Protein AF-A0A9W6JTB0-F1 (afdb_monomer_lite)

Organism: NCBI:txid1437816

Sequence (154 aa):
MRSRLTRASIPPITAQDKTAMTESRPLLPLVSDAEADPRAQAVFDDIRAVRKTDRVNNFWRALANDPDGLERTWAEVKAVMGEGALDPLVKELVYIAVSVTNGCEYCIRSHSAAARAKGLDDAGLAELFAVIALANKTNALVTGLRPPVDEAFR

Foldseek 3Di:
DDDDDDPDDDDDQDPVNVVVVPDDDDPADQADCVRQDPLLVVLLVVCCVVVVHNDDDSVSSRCSVPSVSSVVVSVVCCVQLPDDPDDNLVVLLVQLLVCVVVVPPVSNVVSVVVNVVVPDDPVNVVVSVVVSVVVVVVVVVCVVVVDDDDPVVD

Structure (mmCIF, N/CA/C/O backbone):
data_AF-A0A9W6JTB0-F1
#
_entry.id   AF-A0A9W6JTB0-F1
#
loop_
_atom_site.group_PDB
_atom_site.id
_atom_site.type_symbol
_atom_site.label_atom_id
_atom_site.label_alt_id
_atom_site.label_comp_id
_atom_site.label_asym_id
_atom_site.label_entity_id
_atom_site.label_seq_id
_atom_site.pdbx_PDB_ins_code
_atom_site.Cartn_x
_atom_site.Cartn_y
_atom_site.Cartn_z
_atom_site.occupancy
_atom_site.B_iso_or_equiv
_atom_site.auth_seq_id
_atom_site.auth_comp_id
_atom_site.auth_asym_id
_atom_site.auth_atom_id
_atom_site.pdbx_PDB_model_num
ATOM 1 N N . MET A 1 1 ? 42.013 47.585 14.151 1.00 47.03 1 MET A N 1
ATOM 2 C CA . MET A 1 1 ? 40.990 47.049 15.077 1.00 47.03 1 MET A CA 1
ATOM 3 C C . MET A 1 1 ? 40.087 46.080 14.322 1.00 47.03 1 MET A C 1
ATOM 5 O O . MET A 1 1 ? 39.259 46.526 13.545 1.00 47.03 1 MET A O 1
ATOM 9 N N . ARG A 1 2 ? 40.275 44.762 14.469 1.00 45.34 2 ARG A N 1
ATOM 10 C CA . ARG A 1 2 ? 39.321 43.754 13.972 1.00 45.34 2 ARG A CA 1
ATOM 11 C C . ARG A 1 2 ? 38.687 43.093 15.192 1.00 45.34 2 ARG A C 1
ATOM 13 O O . ARG A 1 2 ? 39.369 42.375 15.918 1.00 45.34 2 ARG A O 1
ATOM 20 N N . SER A 1 3 ? 37.424 43.425 15.445 1.00 54.38 3 SER A N 1
ATOM 21 C CA . SER A 1 3 ? 36.616 42.862 16.527 1.00 54.38 3 SER A CA 1
ATOM 22 C C . SER A 1 3 ? 36.408 41.367 16.273 1.00 54.38 3 SER A C 1
ATOM 24 O O . SER A 1 3 ? 35.893 40.983 15.222 1.00 54.38 3 SER A O 1
ATOM 26 N N . ARG A 1 4 ? 36.863 40.516 17.199 1.00 57.72 4 ARG A N 1
ATOM 27 C CA . ARG A 1 4 ? 36.564 39.080 17.182 1.00 57.72 4 ARG A CA 1
ATOM 28 C C . ARG A 1 4 ? 35.155 38.906 17.738 1.00 57.72 4 ARG A C 1
ATOM 30 O O . ARG A 1 4 ? 34.961 38.990 18.945 1.00 57.72 4 ARG A O 1
ATOM 37 N N . LEU A 1 5 ? 34.188 38.657 16.861 1.00 56.09 5 LEU A N 1
ATOM 38 C CA . LEU A 1 5 ? 32.890 38.125 17.264 1.00 56.09 5 LEU A CA 1
ATOM 39 C C . LEU A 1 5 ? 33.121 36.719 17.829 1.00 56.09 5 LEU A C 1
ATOM 41 O O . LEU A 1 5 ? 33.517 35.802 17.108 1.00 56.09 5 LEU A O 1
ATOM 45 N N . THR A 1 6 ? 32.933 36.562 19.134 1.00 55.34 6 THR A N 1
ATOM 46 C CA . THR A 1 6 ? 32.900 35.261 19.794 1.00 55.34 6 THR A CA 1
ATOM 47 C C . THR A 1 6 ? 31.652 34.522 19.316 1.00 55.34 6 THR A C 1
ATOM 49 O O . THR A 1 6 ? 30.526 34.980 19.499 1.00 55.34 6 THR A O 1
ATOM 52 N N . ARG A 1 7 ? 31.839 33.378 18.651 1.00 56.41 7 ARG A N 1
ATOM 53 C CA . ARG A 1 7 ? 30.739 32.461 18.331 1.00 56.41 7 ARG A CA 1
ATOM 54 C C . ARG A 1 7 ? 30.149 31.988 19.661 1.00 56.41 7 ARG A C 1
ATOM 56 O O . ARG A 1 7 ? 30.830 31.285 20.404 1.00 56.41 7 ARG A O 1
ATOM 63 N N . ALA A 1 8 ? 28.917 32.385 19.971 1.00 57.50 8 ALA A N 1
ATOM 64 C CA . ALA A 1 8 ? 28.174 31.775 21.064 1.00 57.50 8 ALA A CA 1
ATOM 65 C C . ALA A 1 8 ? 28.037 30.275 20.757 1.00 57.50 8 ALA A C 1
ATOM 67 O O . ALA A 1 8 ? 27.569 29.895 19.682 1.00 57.50 8 ALA A O 1
ATOM 68 N N . SER A 1 9 ? 28.531 29.433 21.664 1.00 59.97 9 SER A N 1
ATOM 69 C CA . SER A 1 9 ? 28.448 27.981 21.539 1.00 59.97 9 SER A CA 1
ATOM 70 C C . SER A 1 9 ? 26.982 27.575 21.647 1.00 59.97 9 SER A C 1
ATOM 72 O O . SER A 1 9 ? 26.372 27.766 22.697 1.00 59.97 9 SER A O 1
ATOM 74 N N . ILE A 1 10 ? 26.414 27.041 20.566 1.00 56.72 10 ILE A N 1
ATOM 75 C CA . ILE A 1 10 ? 25.089 26.416 20.608 1.00 56.72 10 ILE A CA 1
ATOM 76 C C . ILE A 1 10 ? 25.222 25.194 21.530 1.00 56.72 10 ILE A C 1
ATOM 78 O O . ILE A 1 10 ? 26.109 24.368 21.289 1.00 56.72 10 ILE A O 1
ATOM 82 N N . PRO A 1 11 ? 24.426 25.083 22.607 1.00 59.19 11 PRO A N 1
ATOM 83 C CA . PRO A 1 11 ? 24.513 23.943 23.506 1.00 59.19 11 PRO A CA 1
ATOM 84 C C . PRO A 1 11 ? 24.195 22.640 22.751 1.00 59.19 11 PRO A C 1
ATOM 86 O O . PRO A 1 11 ? 23.387 22.650 21.818 1.00 59.19 11 PRO A O 1
ATOM 89 N N . PRO A 1 12 ? 24.835 21.515 23.113 1.00 66.62 12 PRO A N 1
ATOM 90 C CA . PRO A 1 12 ? 24.587 20.242 22.454 1.00 66.62 12 PRO A CA 1
ATOM 91 C C . PRO A 1 12 ? 23.138 19.799 22.693 1.00 66.62 12 PRO A C 1
ATOM 93 O O . PRO A 1 12 ? 22.689 19.721 23.834 1.00 66.62 12 PRO A O 1
ATOM 96 N N . ILE A 1 13 ? 22.428 19.493 21.603 1.00 59.66 13 ILE A N 1
ATOM 97 C CA . ILE A 1 13 ? 21.077 18.917 21.622 1.00 59.66 13 ILE A CA 1
ATOM 98 C C . ILE A 1 13 ? 21.112 17.629 22.451 1.00 59.66 13 ILE A C 1
ATOM 100 O O . ILE A 1 13 ? 21.892 16.713 22.152 1.00 59.66 13 ILE A O 1
ATOM 104 N N . THR A 1 14 ? 20.285 17.566 23.494 1.00 73.25 14 THR A N 1
ATOM 105 C CA . THR A 1 14 ? 20.252 16.429 24.417 1.00 73.25 14 THR A CA 1
ATOM 106 C C . THR A 1 14 ? 19.669 15.185 23.739 1.00 73.25 14 THR A C 1
ATOM 108 O O . THR A 1 14 ? 18.990 15.267 22.716 1.00 73.25 14 THR A O 1
ATOM 111 N N . ALA A 1 15 ? 19.918 13.995 24.293 1.00 58.66 15 ALA A N 1
ATOM 112 C CA . ALA A 1 15 ? 19.297 12.769 23.785 1.00 58.66 15 ALA A CA 1
ATOM 113 C C . ALA A 1 15 ? 17.759 12.839 23.843 1.00 58.66 15 ALA A C 1
ATOM 115 O O . ALA A 1 15 ? 17.110 12.317 22.949 1.00 58.66 15 ALA A O 1
ATOM 116 N N . GLN A 1 16 ? 17.193 13.547 24.828 1.00 51.56 16 GLN A N 1
ATOM 117 C CA . GLN A 1 16 ? 15.750 13.773 24.964 1.00 51.56 16 GLN A CA 1
ATOM 118 C C . GLN A 1 16 ? 15.194 14.714 23.886 1.00 51.56 16 GLN A C 1
ATOM 120 O O . GLN A 1 16 ? 14.125 14.437 23.345 1.00 51.56 16 GLN A O 1
ATOM 125 N N . ASP A 1 17 ? 15.940 15.756 23.502 1.00 51.72 17 ASP A N 1
ATOM 126 C CA . ASP A 1 17 ? 15.564 16.623 22.376 1.00 51.72 17 ASP A CA 1
ATOM 127 C C . ASP A 1 17 ? 15.572 15.856 21.044 1.00 51.72 17 ASP A C 1
ATOM 129 O O . ASP A 1 17 ? 14.724 16.081 20.185 1.00 51.72 17 ASP A O 1
ATOM 133 N N . LYS A 1 18 ? 16.488 14.891 20.877 1.00 51.53 18 LYS A N 1
ATOM 134 C CA . LYS A 1 18 ? 16.527 14.027 19.685 1.00 51.53 18 LYS A CA 1
ATOM 135 C C . LYS A 1 18 ? 15.324 13.089 19.609 1.00 51.53 18 LYS A C 1
ATOM 137 O O . LYS A 1 18 ? 14.794 12.901 18.517 1.00 51.53 18 LYS A O 1
ATOM 142 N N . THR A 1 19 ? 14.874 12.539 20.738 1.00 47.47 19 THR A N 1
ATOM 143 C CA . THR A 1 19 ? 13.685 11.671 20.803 1.00 47.47 19 THR A CA 1
ATOM 144 C C . THR A 1 19 ? 12.391 12.460 20.580 1.00 47.47 19 THR A C 1
ATOM 146 O O . THR A 1 19 ? 11.495 11.989 19.890 1.00 47.47 19 THR A O 1
ATOM 149 N N . ALA A 1 20 ? 12.307 13.695 21.085 1.00 46.88 20 ALA A N 1
ATOM 150 C CA . ALA A 1 20 ? 11.143 14.564 20.888 1.00 46.88 20 ALA A CA 1
ATOM 151 C C . ALA A 1 20 ? 11.037 15.140 19.460 1.00 46.88 20 ALA A C 1
ATOM 153 O O . ALA A 1 20 ? 9.941 15.457 19.004 1.00 46.88 20 ALA A O 1
ATOM 154 N N . MET A 1 21 ? 12.155 15.259 18.736 1.00 45.53 21 MET A N 1
ATOM 155 C CA . MET A 1 21 ? 12.189 15.738 17.346 1.00 45.53 21 MET A CA 1
ATOM 156 C C . MET A 1 21 ? 11.931 14.645 16.291 1.00 45.53 21 MET A C 1
ATOM 158 O O . MET A 1 21 ? 11.846 14.975 15.109 1.00 45.53 21 MET A O 1
ATOM 162 N N . THR A 1 22 ? 11.837 13.364 16.675 1.00 53.25 22 THR A N 1
ATOM 163 C CA . THR A 1 22 ? 11.806 12.229 15.725 1.00 53.25 22 THR A CA 1
ATOM 164 C C . THR A 1 22 ? 10.529 11.392 15.727 1.00 53.25 22 THR A C 1
ATOM 166 O O . THR A 1 22 ? 10.305 10.667 14.760 1.00 53.25 22 THR A O 1
ATOM 169 N N . GLU A 1 23 ? 9.637 11.526 16.709 1.00 58.28 23 GLU A N 1
ATOM 170 C CA . GLU A 1 23 ? 8.305 10.917 16.624 1.00 58.28 23 GLU A CA 1
ATOM 171 C C . GLU A 1 23 ? 7.283 11.955 16.157 1.00 58.28 23 GLU A C 1
ATOM 173 O O . GLU A 1 23 ? 6.847 12.827 16.909 1.00 58.28 23 GLU A O 1
ATOM 178 N N . SER A 1 24 ? 6.901 11.882 14.879 1.00 67.50 24 SER A N 1
ATOM 179 C CA . SER A 1 24 ? 5.831 12.716 14.336 1.00 67.50 24 SER A CA 1
ATOM 180 C C . SER A 1 24 ? 4.523 12.385 15.058 1.00 67.50 24 SER A C 1
ATOM 182 O O . SER A 1 24 ? 3.881 11.370 14.768 1.00 67.50 24 SER A O 1
ATOM 184 N N . ARG A 1 25 ? 4.128 13.233 16.013 1.00 85.44 25 ARG A N 1
ATOM 185 C CA . ARG A 1 25 ? 2.827 13.142 16.682 1.00 85.44 25 ARG A CA 1
ATOM 186 C C . ARG A 1 25 ? 1.726 13.079 15.616 1.00 85.44 25 ARG A C 1
ATOM 188 O O . ARG A 1 25 ? 1.744 13.906 14.699 1.00 85.44 25 ARG A O 1
ATOM 195 N N . PRO A 1 26 ? 0.774 12.136 15.709 1.00 90.19 26 PRO A N 1
ATOM 196 C CA . PRO A 1 26 ? -0.287 12.047 14.721 1.00 90.19 26 PRO A CA 1
ATOM 197 C C . PRO A 1 26 ? -1.136 13.326 14.758 1.00 90.19 26 PRO A C 1
ATOM 199 O O . PRO A 1 26 ? -1.323 13.936 15.813 1.00 90.19 26 PRO A O 1
ATOM 202 N N . LEU A 1 27 ? -1.619 13.756 13.589 1.00 94.81 27 LEU A N 1
ATOM 203 C CA . LEU A 1 27 ? -2.435 14.971 13.463 1.00 94.81 27 LEU A CA 1
ATOM 204 C C . LEU A 1 27 ? -3.818 14.817 14.113 1.00 94.81 27 LEU A C 1
ATOM 206 O O . LEU A 1 27 ? -4.421 15.809 14.512 1.00 94.81 27 LEU A O 1
ATOM 210 N N . LEU A 1 28 ? -4.288 13.576 14.234 1.00 95.62 28 LEU A N 1
ATOM 211 C CA . LEU A 1 28 ? -5.491 13.182 14.957 1.00 95.62 28 LEU A CA 1
ATOM 212 C C . LEU A 1 28 ? -5.131 12.120 16.007 1.00 95.62 28 LEU A C 1
ATOM 214 O O . LEU A 1 28 ? -4.153 11.391 15.810 1.00 95.62 28 LEU A O 1
ATOM 218 N N . PRO A 1 29 ? -5.892 12.001 17.108 1.00 96.00 29 PRO A N 1
ATOM 219 C CA . PRO A 1 29 ? -5.697 10.937 18.088 1.00 96.00 29 PRO A CA 1
ATOM 220 C C . PRO A 1 29 ? -5.723 9.549 17.440 1.00 96.00 29 PRO A C 1
ATOM 222 O O . PRO A 1 29 ? -6.452 9.313 16.480 1.00 96.00 29 PRO A O 1
ATOM 225 N N . LEU A 1 30 ? -4.951 8.603 17.970 1.00 97.38 30 LEU A N 1
ATOM 226 C CA . LEU A 1 30 ? -5.105 7.201 17.590 1.00 97.38 30 LEU A CA 1
ATOM 227 C C . LEU A 1 30 ? -6.186 6.597 18.479 1.00 97.38 30 LEU A C 1
ATOM 229 O O . LEU A 1 30 ? -5.938 6.381 19.661 1.00 97.38 30 LEU A O 1
ATOM 233 N N . VAL A 1 31 ? -7.361 6.329 17.914 1.00 97.75 31 VAL A N 1
ATOM 234 C CA . VAL A 1 31 ? -8.487 5.768 18.667 1.00 97.75 31 VAL A CA 1
ATOM 235 C C . VAL A 1 31 ? -8.120 4.365 19.163 1.00 97.75 31 VAL A C 1
ATOM 237 O O . VAL A 1 31 ? -7.748 3.476 18.379 1.00 97.75 31 VAL A O 1
ATOM 240 N N . SER A 1 32 ? -8.169 4.180 20.482 1.00 97.00 32 SER A N 1
ATOM 241 C CA . SER A 1 32 ? -7.968 2.881 21.123 1.00 97.00 32 SER A CA 1
ATOM 242 C C . SER A 1 32 ? -9.226 2.015 21.024 1.00 97.00 32 SER A C 1
ATOM 244 O O . SER A 1 32 ? -10.306 2.502 20.709 1.00 97.00 32 SER A O 1
ATOM 246 N N . ASP A 1 33 ? -9.105 0.720 21.316 1.00 95.00 33 ASP A N 1
ATOM 247 C CA . ASP A 1 33 ? -10.265 -0.187 21.310 1.00 95.00 33 ASP A CA 1
ATOM 248 C C . ASP A 1 33 ? -11.283 0.180 22.410 1.00 95.00 33 ASP A C 1
ATOM 250 O O . ASP A 1 33 ? -12.474 -0.060 22.265 1.00 95.00 33 ASP A O 1
ATOM 254 N N . ALA A 1 34 ? -10.827 0.797 23.506 1.00 95.25 34 ALA A N 1
ATOM 255 C CA . ALA A 1 34 ? -11.693 1.222 24.607 1.00 95.25 34 ALA A CA 1
ATOM 256 C C . ALA A 1 34 ? -12.457 2.525 24.309 1.00 95.25 34 ALA A C 1
ATOM 258 O O . ALA A 1 34 ? -13.507 2.770 24.897 1.00 95.25 34 ALA A O 1
ATOM 259 N N . GLU A 1 35 ? -11.916 3.366 23.428 1.00 94.88 35 GLU A N 1
ATOM 260 C CA . GLU A 1 35 ? -12.473 4.679 23.075 1.00 94.88 35 GLU A CA 1
ATOM 261 C C . GLU A 1 35 ? -13.231 4.656 21.741 1.00 94.88 35 GLU A C 1
ATOM 263 O O . GLU A 1 35 ? -13.871 5.645 21.383 1.00 94.88 35 GLU A O 1
ATOM 268 N N . ALA A 1 36 ? -13.141 3.557 20.987 1.00 95.06 36 ALA A N 1
ATOM 269 C CA . ALA A 1 36 ? -13.799 3.414 19.700 1.00 95.06 36 ALA A CA 1
ATOM 270 C C . ALA A 1 36 ? -15.326 3.414 19.854 1.00 95.06 36 ALA A C 1
ATOM 272 O O . ALA A 1 36 ? -15.898 2.637 20.618 1.00 95.06 36 ALA A O 1
ATOM 273 N N . ASP A 1 37 ? -15.995 4.252 19.061 1.00 94.06 37 ASP A N 1
ATOM 274 C CA . ASP A 1 37 ? -17.434 4.130 18.825 1.00 94.06 37 ASP A CA 1
ATOM 275 C C . ASP A 1 37 ? -17.767 2.717 18.287 1.00 94.06 37 ASP A C 1
ATOM 277 O O . ASP A 1 37 ? -16.939 2.137 17.568 1.00 94.06 37 ASP A O 1
ATOM 281 N N . PRO A 1 38 ? -18.961 2.150 18.571 1.00 97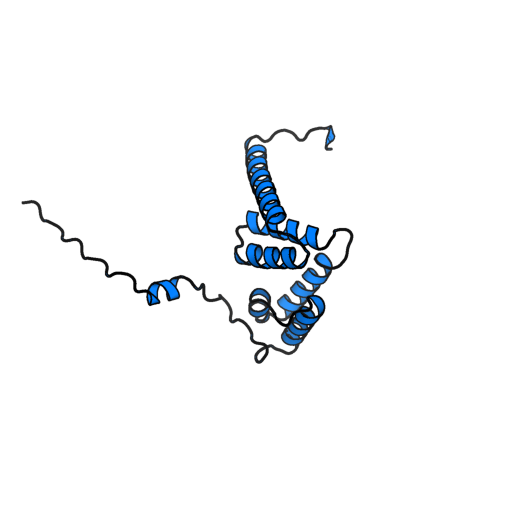.81 38 PRO A N 1
ATOM 282 C CA . PRO A 1 38 ? -19.331 0.805 18.129 1.00 97.81 38 PRO A CA 1
ATOM 283 C C . PRO A 1 38 ? -19.113 0.527 16.636 1.00 97.81 38 PRO A C 1
ATOM 285 O O . PRO A 1 38 ? -18.780 -0.601 16.269 1.00 97.81 38 PRO A O 1
ATOM 288 N N . ARG A 1 39 ? -19.250 1.537 15.769 1.00 97.62 39 ARG A N 1
ATOM 289 C CA . ARG A 1 39 ? -19.002 1.407 14.326 1.00 97.62 39 ARG A CA 1
ATOM 290 C C . ARG A 1 39 ? -17.524 1.210 14.006 1.00 97.62 39 ARG A C 1
ATOM 292 O O . ARG A 1 39 ? -17.159 0.306 13.256 1.00 97.62 39 ARG A O 1
ATOM 299 N N . ALA A 1 40 ? -16.658 2.017 14.617 1.00 98.00 40 ALA A N 1
ATOM 300 C CA . ALA A 1 40 ? -15.214 1.878 14.461 1.00 98.00 40 ALA A CA 1
ATOM 301 C C . ALA A 1 40 ? -14.715 0.553 15.053 1.00 98.00 40 ALA A C 1
ATOM 303 O O . ALA A 1 40 ? -13.882 -0.115 14.438 1.00 98.00 40 ALA A O 1
ATOM 304 N N . GLN A 1 41 ? -15.277 0.132 16.190 1.00 98.06 41 GLN A N 1
ATOM 305 C CA . GLN A 1 41 ? -14.969 -1.162 16.791 1.00 98.06 41 GLN A CA 1
ATOM 306 C C . GLN A 1 41 ? -15.346 -2.324 15.860 1.00 98.06 41 GLN A C 1
ATOM 308 O O . GLN A 1 41 ? -14.529 -3.219 15.653 1.00 98.06 41 GLN A O 1
ATOM 313 N N . ALA A 1 42 ? -16.521 -2.275 15.223 1.00 98.31 42 ALA A N 1
ATOM 314 C CA . ALA A 1 42 ? -16.931 -3.290 14.252 1.00 98.31 42 ALA A CA 1
ATOM 315 C C . ALA A 1 42 ? -15.958 -3.386 13.063 1.00 98.31 42 ALA A C 1
ATOM 317 O O . ALA A 1 42 ? -15.606 -4.485 12.632 1.00 98.31 42 ALA A O 1
ATOM 318 N N . VAL A 1 43 ? -15.462 -2.248 12.560 1.00 98.50 43 VAL A N 1
ATOM 319 C CA . VAL A 1 43 ? -14.428 -2.241 11.512 1.00 98.50 43 VAL A CA 1
ATOM 320 C C . VAL A 1 43 ? -13.105 -2.811 12.026 1.00 98.50 43 VAL A C 1
ATOM 322 O O . VAL A 1 43 ? -12.460 -3.584 11.320 1.00 98.50 43 VAL A O 1
ATOM 325 N N . PHE A 1 44 ? -12.685 -2.473 13.246 1.00 98.56 44 PHE A N 1
ATOM 326 C CA . PHE A 1 44 ? -11.470 -3.029 13.847 1.00 98.56 44 PHE A CA 1
ATOM 327 C C . PHE A 1 44 ? -11.548 -4.550 13.992 1.00 98.56 44 PHE A C 1
ATOM 329 O O . PHE A 1 44 ? -10.589 -5.241 13.646 1.00 98.56 44 PHE A O 1
ATOM 336 N N . ASP A 1 45 ? -12.682 -5.076 14.446 1.00 98.38 45 ASP A N 1
ATOM 337 C CA . ASP A 1 45 ? -12.910 -6.515 14.576 1.00 98.38 45 ASP A CA 1
ATOM 338 C C . ASP A 1 45 ? -12.872 -7.216 13.215 1.00 98.38 45 ASP A C 1
ATOM 340 O O . ASP A 1 45 ? -12.220 -8.252 13.065 1.00 98.38 45 ASP A O 1
ATOM 344 N N . ASP A 1 46 ? -13.469 -6.611 12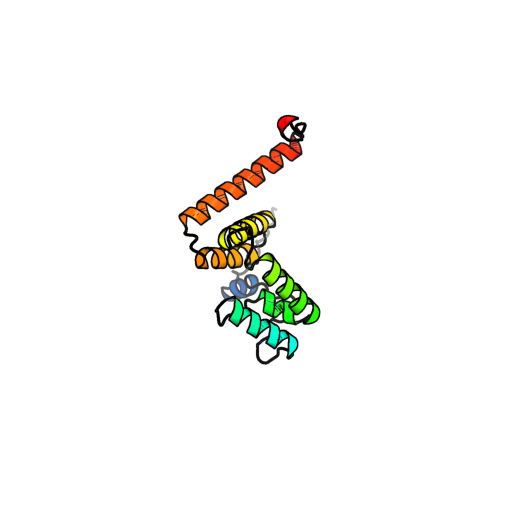.189 1.00 98.31 46 ASP A N 1
ATOM 345 C CA . ASP A 1 46 ? -13.434 -7.150 10.831 1.00 98.31 46 ASP A CA 1
ATOM 346 C C . ASP A 1 46 ? -12.024 -7.092 10.211 1.00 98.31 46 ASP A C 1
ATOM 348 O O . ASP A 1 46 ? -11.589 -8.042 9.560 1.00 98.31 46 ASP A O 1
ATOM 352 N N . ILE A 1 47 ? -11.243 -6.034 10.476 1.00 97.88 47 ILE A N 1
ATOM 353 C CA . ILE A 1 47 ? -9.821 -5.970 10.096 1.00 97.88 47 ILE A CA 1
ATOM 354 C C . ILE A 1 47 ? -9.055 -7.143 10.706 1.00 97.88 47 ILE A C 1
ATOM 356 O O . ILE A 1 47 ? -8.294 -7.807 9.993 1.00 97.88 47 ILE A O 1
ATOM 360 N N . ARG A 1 48 ? -9.249 -7.408 12.005 1.00 97.69 48 ARG A N 1
ATOM 361 C CA . ARG A 1 48 ? -8.586 -8.516 12.704 1.00 97.69 48 ARG A CA 1
ATOM 362 C C . ARG A 1 48 ? -8.966 -9.864 12.099 1.00 97.69 48 ARG A C 1
ATOM 364 O O . ARG A 1 48 ? -8.083 -10.676 11.816 1.00 97.69 48 ARG A O 1
ATOM 371 N N . ALA A 1 49 ? -10.256 -10.072 11.838 1.00 97.75 49 ALA A N 1
ATOM 372 C CA . ALA A 1 49 ? -10.780 -11.304 11.260 1.00 97.75 49 ALA A CA 1
ATOM 373 C C . ALA A 1 49 ? -10.242 -11.554 9.842 1.00 97.75 49 ALA A C 1
ATOM 375 O O . ALA A 1 49 ? -9.668 -12.610 9.569 1.00 97.75 49 ALA A O 1
ATOM 376 N N . VAL A 1 50 ? -10.361 -10.566 8.949 1.00 94.81 50 VAL A N 1
ATOM 377 C CA . VAL A 1 50 ? -9.944 -10.683 7.543 1.00 94.81 50 VAL A CA 1
ATOM 378 C C . VAL A 1 50 ? -8.433 -10.853 7.421 1.00 94.81 50 VAL A C 1
ATOM 380 O O . VAL A 1 50 ? -7.960 -11.689 6.651 1.00 94.81 50 VAL A O 1
ATOM 383 N N . ARG A 1 51 ? -7.652 -10.079 8.185 1.00 93.38 51 ARG A N 1
ATOM 384 C CA . ARG A 1 51 ? -6.182 -10.122 8.124 1.00 93.38 51 ARG A CA 1
ATOM 385 C C . ARG A 1 51 ? -5.564 -11.182 9.035 1.00 93.38 51 ARG A C 1
ATOM 387 O O . ARG A 1 51 ? -4.344 -11.326 9.022 1.00 93.38 51 ARG A O 1
ATOM 394 N N . LYS A 1 52 ? -6.380 -11.911 9.806 1.00 93.56 52 LYS A N 1
ATOM 395 C CA . LYS A 1 52 ? -5.955 -12.945 10.764 1.00 93.56 52 LYS A CA 1
ATOM 396 C C . LYS A 1 52 ? -4.856 -12.436 11.706 1.00 93.56 52 LYS A C 1
ATOM 398 O O . LYS A 1 52 ? -3.796 -13.042 11.844 1.00 93.56 52 LYS A O 1
ATOM 403 N N . THR A 1 53 ? -5.092 -11.275 12.310 1.00 92.56 53 THR A N 1
ATOM 404 C CA . THR A 1 53 ? -4.146 -10.602 13.209 1.00 92.56 53 THR A CA 1
ATOM 405 C C . THR A 1 53 ? -4.888 -9.888 14.325 1.00 92.56 53 THR A C 1
ATOM 407 O O . THR A 1 53 ? -5.963 -9.356 14.094 1.00 92.56 53 THR A O 1
ATOM 410 N N . ASP A 1 54 ? -4.286 -9.774 15.505 1.00 91.88 54 ASP A N 1
ATOM 411 C CA . ASP A 1 54 ? -4.860 -8.969 16.593 1.00 91.88 54 ASP A CA 1
ATOM 412 C C . ASP A 1 54 ? -4.565 -7.467 16.436 1.00 91.88 54 ASP A C 1
ATOM 414 O O . ASP A 1 54 ? -5.092 -6.621 17.163 1.00 91.88 54 ASP A O 1
ATOM 418 N N . ARG A 1 55 ? -3.696 -7.107 15.481 1.00 91.81 55 ARG A N 1
ATOM 419 C CA . ARG A 1 55 ? -3.150 -5.755 15.340 1.00 91.81 55 ARG A CA 1
ATOM 420 C C . ARG A 1 55 ? -3.918 -4.932 14.309 1.00 91.81 55 ARG A C 1
ATOM 422 O O . ARG A 1 55 ? -3.787 -5.140 13.106 1.00 91.81 55 ARG A O 1
ATOM 429 N N . VAL A 1 56 ? -4.593 -3.887 14.780 1.00 97.25 56 VAL A N 1
ATOM 430 C CA . VAL A 1 56 ? -5.068 -2.773 13.944 1.00 97.25 56 VAL A CA 1
ATOM 431 C C . VAL A 1 56 ? -3.984 -1.693 13.901 1.00 97.25 56 VAL A C 1
ATOM 433 O O . VAL A 1 56 ? -3.610 -1.139 14.938 1.00 97.25 56 VAL A O 1
ATOM 436 N N . ASN A 1 57 ? -3.431 -1.419 12.715 1.00 96.75 57 ASN A N 1
ATOM 437 C CA . ASN A 1 57 ? -2.340 -0.455 12.550 1.00 96.75 57 ASN A CA 1
ATOM 438 C C . ASN A 1 57 ? -2.818 1.005 12.651 1.00 96.75 57 ASN A C 1
ATOM 440 O O . ASN A 1 57 ? -3.990 1.314 12.450 1.00 96.75 57 ASN A O 1
ATOM 444 N N . ASN A 1 58 ? -1.878 1.913 12.932 1.00 97.75 58 ASN A N 1
ATOM 445 C CA . ASN A 1 58 ? -2.167 3.318 13.249 1.00 97.75 58 ASN A CA 1
ATOM 446 C C . ASN A 1 58 ? -2.974 4.078 12.184 1.00 97.75 58 ASN A C 1
ATOM 448 O O . ASN A 1 58 ? -3.698 4.991 12.554 1.00 97.75 58 ASN A O 1
ATOM 452 N N . PHE A 1 59 ? -2.893 3.711 10.899 1.00 97.69 59 PHE A N 1
ATOM 453 C CA . PHE A 1 59 ? -3.716 4.327 9.852 1.00 97.69 59 PHE A CA 1
ATOM 454 C C . PHE A 1 59 ? -5.212 4.173 10.143 1.00 97.69 59 PHE A C 1
ATOM 456 O O . PHE A 1 59 ? -5.932 5.165 10.174 1.00 97.69 59 PHE A O 1
ATOM 463 N N . TRP A 1 60 ? -5.666 2.954 10.448 1.00 98.19 60 TRP A N 1
ATOM 464 C CA . TRP A 1 60 ? -7.069 2.700 10.778 1.00 98.19 60 TRP A CA 1
ATOM 465 C C . TRP A 1 60 ? -7.476 3.361 12.094 1.00 98.19 60 TRP A C 1
ATOM 467 O O . TRP A 1 60 ? -8.574 3.895 12.195 1.00 98.19 60 TRP A O 1
ATOM 477 N N . ARG A 1 61 ? -6.571 3.389 13.081 1.00 98.19 61 ARG A N 1
ATOM 478 C CA . ARG A 1 61 ? -6.814 4.061 14.369 1.00 98.19 61 ARG A CA 1
ATOM 479 C C . ARG A 1 61 ? -6.927 5.576 14.241 1.00 98.19 61 ARG A C 1
ATOM 481 O O . ARG A 1 61 ? -7.724 6.181 14.942 1.00 98.19 61 ARG A O 1
ATOM 488 N N . ALA A 1 62 ? -6.147 6.186 13.354 1.00 97.88 62 ALA A N 1
ATOM 489 C CA . ALA A 1 62 ? -6.272 7.604 13.042 1.00 97.88 62 ALA A CA 1
ATOM 490 C C . ALA A 1 62 ? -7.550 7.882 12.235 1.00 97.88 62 ALA A C 1
ATOM 492 O O . ALA A 1 62 ? -8.249 8.854 12.510 1.00 97.88 62 ALA A O 1
ATOM 493 N N . LEU A 1 63 ? -7.885 7.016 11.273 1.00 97.81 63 LEU A N 1
ATOM 494 C CA . LEU A 1 63 ? -9.088 7.158 10.451 1.00 97.81 63 LEU A CA 1
ATOM 495 C C . LEU A 1 63 ? -10.380 6.979 11.261 1.00 97.81 63 LEU A C 1
ATOM 497 O O . LEU A 1 63 ? -11.391 7.572 10.921 1.00 97.81 63 LEU A O 1
ATOM 501 N N . ALA A 1 64 ? -10.337 6.245 12.373 1.00 98.25 64 ALA A N 1
ATOM 502 C CA . ALA A 1 64 ? -11.471 6.047 13.275 1.00 98.25 64 ALA A CA 1
ATOM 503 C C . ALA A 1 64 ? -12.007 7.325 13.947 1.00 98.25 64 ALA A C 1
ATOM 505 O O . ALA A 1 64 ? -13.089 7.283 14.523 1.00 98.25 64 ALA A O 1
ATOM 506 N N . ASN A 1 65 ? -11.303 8.461 13.849 1.00 97.62 65 ASN A N 1
ATOM 507 C CA . ASN A 1 65 ? -11.885 9.765 14.198 1.00 97.62 65 ASN A CA 1
ATOM 508 C C . ASN A 1 65 ? -13.027 10.175 13.240 1.00 97.62 65 ASN A C 1
ATOM 510 O O . ASN A 1 65 ? -13.798 11.071 13.568 1.00 97.62 65 ASN A O 1
ATOM 514 N N . ASP A 1 66 ? -13.140 9.522 12.078 1.00 98.00 66 ASP A N 1
ATOM 515 C CA . ASP A 1 66 ? -14.241 9.617 11.117 1.00 98.00 66 ASP A CA 1
ATOM 516 C C . ASP A 1 66 ? -14.785 8.200 10.814 1.00 98.00 66 ASP A C 1
ATOM 518 O O . ASP A 1 66 ? -14.313 7.538 9.883 1.00 98.00 66 ASP A O 1
ATOM 522 N N . PRO A 1 67 ? -15.766 7.693 11.591 1.00 97.44 67 PRO A N 1
ATOM 523 C CA . PRO A 1 67 ? -16.321 6.351 11.394 1.00 97.44 67 PRO A CA 1
ATOM 524 C C . PRO A 1 67 ? -16.928 6.124 10.002 1.00 97.44 67 PRO A C 1
ATOM 526 O O . PRO A 1 67 ? -16.801 5.034 9.447 1.00 97.44 67 PRO A O 1
ATOM 529 N N . ASP A 1 68 ? -17.535 7.155 9.407 1.00 98.00 68 ASP A N 1
ATOM 530 C CA . ASP A 1 68 ? -18.088 7.091 8.053 1.00 9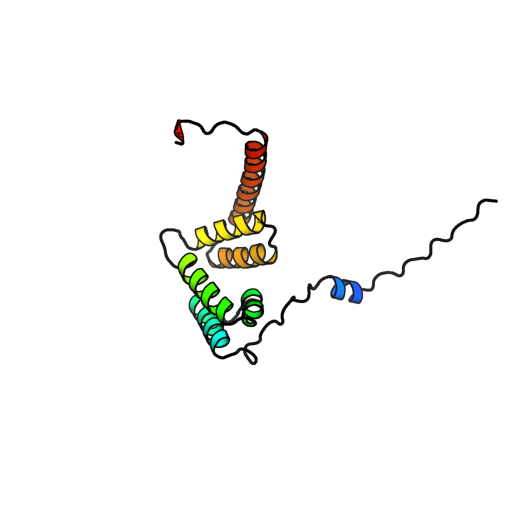8.00 68 ASP A CA 1
ATOM 531 C C . ASP A 1 68 ? -16.972 6.889 7.014 1.00 98.00 68 ASP A C 1
ATOM 533 O O . ASP A 1 68 ? -17.091 6.068 6.098 1.00 98.00 68 ASP A O 1
ATOM 537 N N . GLY A 1 69 ? -15.874 7.638 7.148 1.00 98.19 69 GLY A N 1
ATOM 538 C CA . GLY A 1 69 ? -14.678 7.477 6.324 1.00 98.19 69 GLY A CA 1
ATOM 539 C C . GLY A 1 69 ? -14.008 6.120 6.520 1.00 98.19 69 GLY A C 1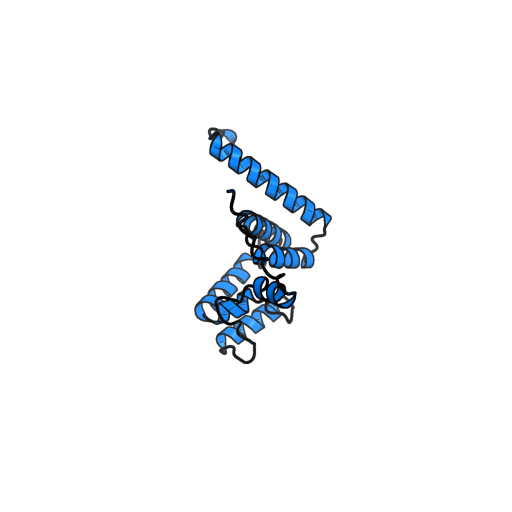
ATOM 540 O O . GLY A 1 69 ? -13.618 5.483 5.536 1.00 98.19 69 GLY A O 1
ATOM 541 N N . LEU A 1 70 ? -13.920 5.649 7.764 1.00 98.62 70 LEU A N 1
ATOM 542 C CA . LEU A 1 70 ? -13.336 4.358 8.119 1.00 98.62 70 LEU A CA 1
ATOM 543 C C . LEU A 1 70 ? -14.082 3.193 7.462 1.00 98.62 70 LEU A C 1
ATOM 545 O O . LEU A 1 70 ? -13.449 2.365 6.806 1.00 98.62 70 LEU A O 1
ATOM 549 N N . GLU A 1 71 ? -15.407 3.142 7.591 1.00 98.56 71 GLU A N 1
ATOM 550 C CA . GLU A 1 71 ? -16.226 2.072 7.013 1.00 98.56 71 GL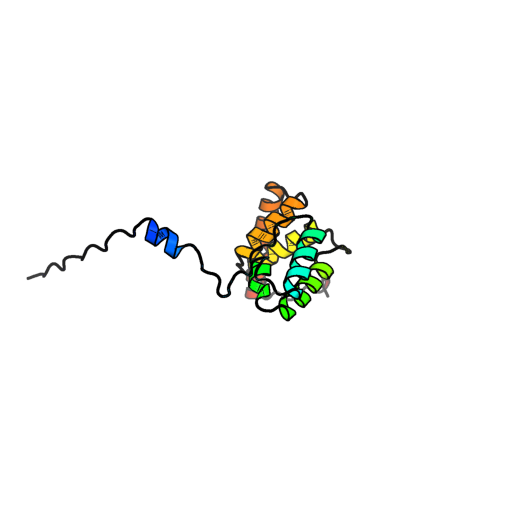U A CA 1
ATOM 551 C C . GLU A 1 71 ? -16.109 2.020 5.488 1.00 98.56 71 GLU A C 1
ATOM 553 O O . GLU A 1 71 ? -15.848 0.952 4.927 1.00 98.56 71 GLU A O 1
ATOM 558 N N . ARG A 1 72 ? -16.246 3.171 4.812 1.00 98.62 72 ARG A N 1
ATOM 559 C CA . ARG A 1 72 ? -16.122 3.241 3.347 1.00 98.62 72 ARG A CA 1
ATOM 560 C C . ARG A 1 72 ? -14.741 2.798 2.878 1.00 98.62 72 ARG A C 1
ATOM 562 O O . ARG A 1 72 ? -14.637 1.961 1.985 1.00 98.62 72 ARG A O 1
ATOM 569 N N . THR A 1 73 ? -13.691 3.322 3.510 1.00 98.69 73 THR A N 1
ATOM 570 C CA . THR A 1 73 ? -12.306 3.014 3.133 1.00 98.69 73 THR A CA 1
ATOM 571 C C . THR A 1 73 ? -11.992 1.539 3.363 1.00 98.69 73 THR A C 1
ATOM 573 O O . THR A 1 73 ? -11.372 0.896 2.520 1.00 98.69 73 THR A O 1
ATOM 576 N N . TRP A 1 74 ? -12.432 0.958 4.483 1.00 98.56 74 TRP A N 1
ATOM 577 C CA . TRP A 1 74 ? -12.201 -0.459 4.747 1.00 98.56 74 TRP A CA 1
ATOM 578 C C . TRP A 1 74 ? -12.975 -1.364 3.782 1.00 98.56 74 TRP A C 1
ATOM 580 O O . TRP A 1 74 ? -12.417 -2.345 3.286 1.00 98.56 74 TRP A O 1
ATOM 590 N N . ALA A 1 75 ? -14.228 -1.027 3.467 1.00 98.44 75 ALA A N 1
ATOM 591 C CA . ALA A 1 75 ? -15.015 -1.759 2.480 1.00 98.44 75 ALA A CA 1
ATOM 592 C C . ALA A 1 75 ? -14.335 -1.763 1.101 1.00 98.44 75 ALA A C 1
ATOM 594 O O . ALA A 1 75 ? -14.215 -2.822 0.483 1.00 98.44 75 ALA A O 1
ATOM 595 N N . GLU A 1 76 ? -13.827 -0.611 0.658 1.00 98.38 76 GLU A N 1
ATOM 596 C CA . GLU A 1 76 ? -13.079 -0.491 -0.594 1.00 98.38 76 GLU A CA 1
ATOM 597 C C . GLU A 1 76 ? -11.780 -1.302 -0.560 1.00 98.38 76 GLU A C 1
ATOM 599 O O . GLU A 1 76 ? -11.523 -2.094 -1.467 1.00 98.38 76 GLU A O 1
ATOM 604 N N . VAL A 1 77 ? -10.992 -1.188 0.515 1.00 98.12 77 VAL A N 1
ATOM 605 C CA . VAL A 1 77 ? -9.757 -1.969 0.669 1.00 98.12 77 VAL A CA 1
ATOM 606 C C . VAL A 1 77 ? -10.043 -3.466 0.604 1.00 98.12 77 VAL A C 1
ATOM 608 O O . VAL A 1 77 ? -9.322 -4.178 -0.089 1.00 98.12 77 VAL A O 1
ATOM 611 N N . LYS A 1 78 ? -11.097 -3.965 1.259 1.00 96.31 78 LYS A N 1
ATOM 612 C CA . LYS A 1 78 ? -11.480 -5.382 1.158 1.00 96.31 78 LYS A CA 1
ATOM 613 C C . LYS A 1 78 ? -11.860 -5.777 -0.264 1.00 96.31 78 LYS A C 1
ATOM 615 O O . LYS A 1 78 ? -11.411 -6.818 -0.734 1.00 96.31 78 LYS A O 1
ATOM 620 N N . ALA A 1 79 ? -12.667 -4.963 -0.940 1.00 97.25 79 ALA A N 1
ATOM 621 C CA . ALA A 1 79 ? -13.120 -5.256 -2.295 1.00 97.25 79 ALA A CA 1
ATOM 622 C C . ALA A 1 79 ? -11.955 -5.281 -3.299 1.00 97.25 79 ALA A C 1
ATOM 624 O O . ALA A 1 79 ? -11.882 -6.170 -4.143 1.00 97.25 79 ALA A O 1
ATOM 625 N N . VAL A 1 80 ? -11.017 -4.337 -3.190 1.00 98.00 80 VAL A N 1
ATOM 626 C CA . VAL A 1 80 ? -9.897 -4.195 -4.131 1.00 98.00 80 VAL A CA 1
ATOM 627 C C . VAL A 1 80 ? -8.746 -5.147 -3.801 1.00 98.00 80 VAL A C 1
ATOM 629 O O . VAL A 1 80 ? -8.205 -5.790 -4.703 1.00 98.00 80 VAL A O 1
ATOM 632 N N . MET A 1 81 ? -8.372 -5.277 -2.524 1.00 97.19 81 MET A N 1
ATOM 633 C CA . MET A 1 81 ? -7.219 -6.079 -2.081 1.00 97.19 81 MET A CA 1
ATOM 634 C C . MET A 1 81 ? -7.564 -7.534 -1.736 1.00 97.19 81 MET A C 1
ATOM 636 O O . MET A 1 81 ? -6.650 -8.321 -1.496 1.00 97.19 81 MET A O 1
ATOM 640 N N . GLY A 1 82 ? -8.850 -7.899 -1.720 1.00 92.88 82 GLY A N 1
ATOM 641 C CA . GLY A 1 82 ? -9.326 -9.273 -1.538 1.00 92.88 82 GLY A CA 1
ATOM 642 C C . GLY A 1 82 ? -9.072 -10.175 -2.752 1.00 92.88 82 GLY A C 1
ATOM 643 O O . GLY A 1 82 ? -8.216 -9.890 -3.591 1.00 92.88 82 GLY A O 1
ATOM 644 N N . GLU A 1 83 ? -9.811 -11.277 -2.863 1.00 92.19 83 GLU A N 1
ATOM 645 C CA . GLU A 1 83 ? -9.697 -12.201 -4.000 1.00 92.19 83 GLU A CA 1
ATOM 646 C C . GLU A 1 83 ? -10.058 -11.529 -5.336 1.00 92.19 83 GLU A C 1
ATOM 648 O O . GLU A 1 83 ? -10.819 -10.564 -5.399 1.00 92.19 83 GLU A O 1
ATOM 653 N N . GLY A 1 84 ? -9.477 -12.015 -6.429 1.00 96.00 84 GLY A N 1
ATOM 654 C CA . GLY A 1 84 ? -9.747 -11.509 -7.770 1.00 96.00 84 GLY A CA 1
ATOM 655 C C . GLY A 1 84 ? -8.800 -12.112 -8.800 1.00 96.00 84 GLY A C 1
ATOM 656 O O . GLY A 1 84 ? -8.106 -13.083 -8.522 1.00 96.00 84 GLY A O 1
ATOM 657 N N . ALA A 1 85 ? -8.755 -11.513 -9.991 1.00 98.00 85 ALA A N 1
ATOM 658 C CA . ALA A 1 85 ? -7.924 -12.011 -11.089 1.00 98.00 85 ALA A CA 1
ATOM 659 C C . ALA A 1 85 ? -6.409 -11.869 -10.842 1.00 98.00 85 ALA A C 1
ATOM 661 O O . ALA A 1 85 ? -5.626 -12.623 -11.412 1.00 98.00 85 ALA A O 1
ATOM 662 N N . LEU A 1 86 ? -5.991 -10.901 -10.016 1.00 98.06 86 LEU A N 1
ATOM 663 C CA . LEU A 1 86 ? -4.596 -10.742 -9.605 1.00 98.06 86 LEU A CA 1
ATOM 664 C C . LEU A 1 86 ? -4.351 -11.443 -8.275 1.00 98.06 86 LEU A C 1
ATOM 666 O O . LEU A 1 86 ? -5.118 -11.253 -7.326 1.00 98.06 86 LEU A O 1
ATOM 670 N N . ASP A 1 87 ? -3.236 -12.169 -8.206 1.00 97.38 87 ASP A N 1
ATOM 671 C CA . ASP A 1 87 ? -2.749 -12.768 -6.969 1.00 97.38 87 ASP A CA 1
ATOM 672 C C . ASP A 1 87 ? -2.564 -11.693 -5.870 1.00 97.38 87 ASP A C 1
ATOM 674 O O . ASP A 1 87 ? -2.085 -10.586 -6.159 1.00 97.38 87 ASP A O 1
ATOM 678 N N . PRO A 1 88 ? -2.928 -11.977 -4.605 1.00 96.62 88 PRO A N 1
ATOM 679 C CA . PRO A 1 88 ? -2.798 -11.014 -3.516 1.00 96.62 88 PRO A CA 1
ATOM 680 C C . PRO A 1 88 ? -1.381 -10.465 -3.312 1.00 96.62 88 PRO A C 1
ATOM 682 O O . PRO A 1 88 ? -1.247 -9.310 -2.905 1.00 96.62 88 PRO A O 1
ATOM 685 N N . LEU A 1 89 ? -0.324 -11.243 -3.576 1.00 97.94 89 LEU A N 1
ATOM 686 C CA . LEU A 1 89 ? 1.048 -10.742 -3.515 1.00 97.94 89 LEU A CA 1
ATOM 687 C C . LEU A 1 89 ? 1.275 -9.692 -4.603 1.00 97.94 89 LEU A C 1
ATOM 689 O O . LEU A 1 89 ? 1.768 -8.611 -4.295 1.00 97.94 89 LEU A O 1
ATOM 693 N N . VAL A 1 90 ? 0.847 -9.952 -5.842 1.00 98.50 90 VAL A N 1
ATOM 694 C CA . VAL A 1 90 ? 0.968 -8.992 -6.956 1.00 98.50 90 VAL A CA 1
ATOM 695 C C . VAL A 1 90 ? 0.296 -7.663 -6.615 1.00 98.50 90 VAL A C 1
ATOM 697 O O . VAL A 1 90 ? 0.876 -6.604 -6.860 1.00 98.50 90 VAL A O 1
ATOM 700 N N . LYS A 1 91 ? -0.887 -7.697 -5.987 1.00 98.62 91 LYS A N 1
ATOM 701 C CA . LYS A 1 91 ? -1.570 -6.477 -5.527 1.00 98.62 91 LYS A CA 1
ATOM 702 C C . LYS A 1 91 ? -0.716 -5.676 -4.537 1.00 98.62 91 LYS A C 1
ATOM 704 O O . LYS A 1 91 ? -0.634 -4.456 -4.666 1.00 98.62 91 LYS A O 1
ATOM 709 N N . GLU A 1 92 ? -0.036 -6.333 -3.594 1.00 98.62 92 GLU A N 1
ATOM 710 C CA . GLU A 1 92 ? 0.884 -5.650 -2.669 1.00 98.62 92 GLU A CA 1
ATOM 711 C C . GLU A 1 92 ? 2.120 -5.085 -3.376 1.00 98.62 92 GLU A C 1
ATOM 713 O O . GLU A 1 92 ? 2.530 -3.973 -3.058 1.00 98.62 92 GLU A O 1
ATOM 718 N N . LEU A 1 93 ? 2.699 -5.795 -4.354 1.00 98.81 93 LEU A N 1
ATOM 719 C CA . LEU A 1 93 ? 3.851 -5.291 -5.119 1.00 98.81 93 LEU A CA 1
ATOM 720 C C . LEU A 1 93 ? 3.502 -3.988 -5.853 1.00 98.81 93 LEU A C 1
ATOM 722 O O . LEU A 1 93 ? 4.271 -3.026 -5.809 1.00 98.81 93 LEU A O 1
ATOM 726 N N . VAL A 1 94 ? 2.314 -3.929 -6.466 1.00 98.75 94 VAL A N 1
ATOM 727 C CA . VAL A 1 94 ? 1.787 -2.705 -7.090 1.00 98.75 94 VAL A CA 1
ATOM 728 C C . VAL A 1 94 ? 1.590 -1.606 -6.044 1.00 98.75 94 VAL A C 1
ATOM 730 O O . VAL A 1 94 ? 2.014 -0.469 -6.261 1.00 98.75 94 VAL A O 1
ATOM 733 N N . TYR A 1 95 ? 1.010 -1.932 -4.884 1.00 98.62 95 TYR A N 1
ATOM 734 C CA . TYR A 1 95 ? 0.799 -0.960 -3.808 1.00 98.62 95 TYR A CA 1
ATOM 735 C C . TYR A 1 95 ? 2.124 -0.382 -3.286 1.00 98.62 95 TYR A C 1
ATOM 737 O O . TYR A 1 95 ? 2.237 0.830 -3.079 1.00 98.62 95 TYR A O 1
ATOM 745 N N . ILE A 1 96 ? 3.155 -1.218 -3.128 1.00 98.81 96 ILE A N 1
ATOM 746 C CA . ILE A 1 96 ? 4.512 -0.791 -2.766 1.00 98.81 96 ILE A CA 1
ATOM 747 C C . ILE A 1 96 ? 5.084 0.123 -3.853 1.00 98.81 96 ILE A C 1
ATOM 749 O O . ILE A 1 96 ? 5.589 1.193 -3.521 1.00 98.81 96 ILE A O 1
ATOM 753 N N . ALA A 1 97 ? 4.972 -0.241 -5.134 1.00 98.81 97 ALA A N 1
ATOM 754 C CA . ALA A 1 97 ? 5.491 0.563 -6.241 1.00 98.81 97 ALA A CA 1
ATOM 755 C C . ALA A 1 97 ? 4.899 1.979 -6.277 1.00 98.81 97 ALA A C 1
ATOM 757 O O . ALA A 1 97 ? 5.638 2.965 -6.396 1.00 98.81 97 ALA A O 1
ATOM 758 N N . VAL A 1 98 ? 3.582 2.091 -6.095 1.00 98.81 98 VAL A N 1
ATOM 759 C CA . VAL A 1 98 ? 2.889 3.382 -5.988 1.00 98.81 98 VAL A CA 1
ATOM 760 C C . VAL A 1 98 ? 3.318 4.127 -4.721 1.00 98.81 98 VAL A C 1
ATOM 762 O O . VAL A 1 98 ? 3.614 5.317 -4.775 1.00 98.81 98 VAL A O 1
ATOM 765 N N . SER A 1 99 ? 3.425 3.431 -3.587 1.00 98.69 99 SER A N 1
ATOM 766 C CA . SER A 1 99 ? 3.826 4.027 -2.304 1.00 98.69 99 SER A CA 1
ATOM 767 C C . SER A 1 99 ? 5.238 4.612 -2.331 1.00 98.69 99 SER A C 1
ATOM 769 O O . SER A 1 99 ? 5.452 5.701 -1.800 1.00 98.69 99 SER A O 1
ATOM 771 N N . VAL A 1 100 ? 6.190 3.910 -2.956 1.00 98.62 100 VAL A N 1
ATOM 772 C CA . VAL A 1 100 ? 7.568 4.385 -3.153 1.00 98.62 100 VAL A CA 1
ATOM 773 C C . VAL A 1 100 ? 7.582 5.607 -4.058 1.00 98.62 100 VAL A C 1
ATOM 775 O O . VAL A 1 100 ? 8.185 6.616 -3.706 1.00 98.62 100 VAL A O 1
ATOM 778 N N . THR A 1 101 ? 6.876 5.540 -5.187 1.00 98.50 101 THR A N 1
ATOM 779 C CA . THR A 1 101 ? 6.795 6.646 -6.152 1.00 98.50 101 THR A CA 1
ATOM 780 C C . THR A 1 101 ? 6.168 7.900 -5.529 1.00 98.50 101 THR A C 1
ATOM 782 O O . THR A 1 101 ? 6.622 9.009 -5.790 1.00 98.50 101 THR A O 1
ATOM 785 N N . ASN A 1 102 ? 5.192 7.728 -4.634 1.00 98.50 102 ASN A N 1
ATOM 786 C CA . ASN A 1 102 ? 4.545 8.820 -3.903 1.00 98.50 102 ASN A CA 1
ATOM 787 C C . ASN A 1 102 ? 5.294 9.248 -2.625 1.00 98.50 102 ASN A C 1
ATOM 789 O O . ASN A 1 102 ? 4.843 10.160 -1.936 1.00 98.50 102 ASN A O 1
ATOM 793 N N . GLY A 1 103 ? 6.401 8.590 -2.265 1.00 97.88 103 GLY A N 1
ATOM 794 C CA . GLY A 1 103 ? 7.188 8.922 -1.074 1.00 97.88 103 GLY A CA 1
ATOM 795 C C . GLY A 1 103 ? 6.482 8.663 0.266 1.00 97.88 103 GLY A C 1
ATOM 796 O O . GLY A 1 103 ? 6.815 9.301 1.263 1.00 97.88 103 GLY A O 1
ATOM 797 N N . CYS A 1 104 ? 5.511 7.744 0.330 1.00 98.06 104 CYS A N 1
ATOM 798 C CA . CYS A 1 104 ? 4.786 7.448 1.571 1.00 98.06 104 CYS A CA 1
ATOM 799 C C . CYS A 1 104 ? 5.533 6.414 2.432 1.00 98.06 104 CYS A C 1
ATOM 801 O O . CYS A 1 104 ? 5.295 5.213 2.302 1.00 98.06 104 CYS A O 1
ATOM 803 N N . GLU A 1 105 ? 6.389 6.852 3.364 1.00 97.19 105 GLU A N 1
ATOM 804 C CA . GLU A 1 105 ? 7.157 5.938 4.234 1.00 97.19 105 GLU A CA 1
ATOM 805 C C . GLU A 1 105 ? 6.266 4.934 4.988 1.00 97.19 105 GLU A C 1
ATOM 807 O O . GLU A 1 105 ? 6.546 3.732 5.008 1.00 97.19 105 GLU A O 1
ATOM 812 N N . TYR A 1 106 ? 5.162 5.407 5.574 1.00 96.56 106 TYR A N 1
ATOM 813 C CA . TYR A 1 106 ? 4.217 4.553 6.298 1.00 96.56 106 TYR A CA 1
ATOM 814 C C . TYR A 1 106 ? 3.639 3.447 5.400 1.00 96.56 106 TYR A C 1
ATOM 816 O O . TYR A 1 106 ? 3.561 2.278 5.795 1.00 96.56 106 TYR A O 1
ATOM 824 N N . CYS A 1 107 ? 3.265 3.805 4.171 1.00 98.06 107 CYS A N 1
ATOM 825 C CA . CYS A 1 107 ? 2.703 2.889 3.186 1.00 98.06 107 CYS A CA 1
ATOM 826 C C . CYS A 1 107 ? 3.761 1.880 2.717 1.00 98.06 107 CYS A C 1
ATOM 828 O O . CYS A 1 107 ? 3.506 0.680 2.719 1.00 98.06 107 CYS A O 1
ATOM 830 N N . ILE A 1 108 ? 4.984 2.338 2.419 1.00 98.50 108 ILE A N 1
ATOM 831 C CA . ILE A 1 108 ? 6.098 1.465 2.019 1.00 98.50 108 ILE A CA 1
ATOM 832 C C . ILE A 1 108 ? 6.324 0.384 3.077 1.00 98.50 108 ILE A C 1
ATOM 834 O O . ILE A 1 108 ? 6.380 -0.799 2.748 1.00 98.50 108 ILE A O 1
ATOM 838 N N . ARG A 1 109 ? 6.404 0.764 4.358 1.00 97.94 109 ARG A N 1
ATOM 839 C CA . ARG A 1 109 ? 6.641 -0.186 5.456 1.00 97.94 109 ARG A CA 1
ATOM 840 C C . ARG A 1 109 ? 5.477 -1.155 5.650 1.00 97.94 109 ARG A C 1
ATOM 842 O O . ARG A 1 109 ? 5.702 -2.358 5.768 1.00 97.94 109 ARG A O 1
ATOM 849 N N . SER A 1 110 ? 4.247 -0.643 5.687 1.00 97.56 110 SER A N 1
ATOM 850 C CA . SER A 1 110 ? 3.057 -1.469 5.932 1.00 97.56 110 SER A CA 1
ATOM 851 C C . SER A 1 110 ? 2.796 -2.467 4.802 1.00 97.56 110 SER A C 1
ATOM 853 O O . SER A 1 110 ? 2.609 -3.651 5.081 1.00 97.56 110 SER A O 1
ATOM 855 N N . HIS A 1 111 ? 2.877 -2.036 3.543 1.00 98.38 111 HIS A N 1
ATOM 856 C CA . HIS A 1 111 ? 2.675 -2.918 2.395 1.00 98.38 111 HIS A CA 1
ATOM 857 C C . HIS A 1 111 ? 3.852 -3.876 2.171 1.00 98.38 111 HIS A C 1
ATOM 859 O O . HIS A 1 111 ? 3.626 -5.037 1.843 1.00 98.38 111 HIS A O 1
ATOM 865 N N . SER A 1 112 ? 5.099 -3.479 2.467 1.00 98.38 112 SER A N 1
ATOM 866 C CA . SER A 1 112 ? 6.234 -4.422 2.448 1.00 98.38 112 SER A CA 1
ATOM 867 C C . SER A 1 112 ? 6.070 -5.537 3.484 1.00 98.38 112 SER A C 1
ATOM 869 O O . SER A 1 112 ? 6.342 -6.700 3.191 1.00 98.38 112 SER A O 1
ATOM 871 N N . ALA A 1 113 ? 5.580 -5.222 4.689 1.00 97.06 113 ALA A N 1
ATOM 872 C CA . ALA A 1 113 ? 5.266 -6.243 5.688 1.00 97.06 113 ALA A CA 1
ATOM 873 C C . ALA A 1 113 ? 4.122 -7.165 5.223 1.00 97.06 113 ALA A C 1
ATOM 875 O O . ALA A 1 113 ? 4.203 -8.382 5.396 1.00 97.06 113 ALA A O 1
ATOM 876 N N . ALA A 1 114 ? 3.088 -6.604 4.588 1.00 96.69 114 ALA A N 1
ATOM 877 C CA . ALA A 1 114 ? 1.974 -7.372 4.038 1.00 96.69 114 ALA A CA 1
ATOM 878 C C . ALA A 1 114 ? 2.382 -8.269 2.855 1.00 96.69 114 ALA A C 1
ATOM 880 O O . ALA A 1 114 ? 1.829 -9.359 2.717 1.00 96.69 114 ALA A O 1
ATOM 881 N N . ALA A 1 115 ? 3.346 -7.846 2.032 1.00 98.19 115 ALA A N 1
ATOM 882 C CA . ALA A 1 115 ? 3.922 -8.653 0.957 1.00 98.19 115 ALA A CA 1
ATOM 883 C C . ALA A 1 115 ? 4.792 -9.795 1.505 1.00 98.19 115 ALA A C 1
ATOM 885 O O . ALA A 1 115 ? 4.671 -10.932 1.054 1.00 98.19 115 ALA A O 1
ATOM 886 N N . ARG A 1 116 ? 5.605 -9.535 2.539 1.00 98.00 116 ARG A N 1
ATOM 887 C CA . ARG A 1 116 ? 6.386 -10.581 3.229 1.00 98.00 116 ARG A CA 1
ATOM 888 C C . ARG A 1 116 ? 5.500 -11.658 3.843 1.00 98.00 116 ARG A C 1
ATOM 890 O O . ARG A 1 116 ? 5.781 -12.841 3.696 1.00 98.00 116 ARG A O 1
ATOM 897 N N . ALA A 1 117 ? 4.387 -11.264 4.462 1.00 95.75 117 ALA A N 1
ATOM 898 C CA . ALA A 1 117 ? 3.393 -12.208 4.976 1.00 95.75 117 ALA A CA 1
ATOM 899 C C . ALA A 1 117 ? 2.759 -13.086 3.875 1.00 95.75 117 ALA A C 1
ATOM 901 O O . ALA A 1 117 ? 2.213 -14.142 4.180 1.00 95.75 117 ALA A O 1
ATOM 902 N N . LYS A 1 118 ? 2.848 -12.663 2.606 1.00 96.12 118 LYS A N 1
ATOM 903 C CA . LYS A 1 118 ? 2.402 -13.401 1.415 1.00 96.12 118 LYS A CA 1
ATOM 904 C C . LYS A 1 118 ? 3.550 -14.112 0.677 1.00 96.12 118 LYS A C 1
ATOM 906 O O . LYS A 1 118 ? 3.349 -14.583 -0.435 1.00 96.12 118 LYS A O 1
ATOM 911 N N . GLY A 1 119 ? 4.737 -14.205 1.281 1.00 97.50 119 GLY A N 1
ATOM 912 C CA . GLY A 1 119 ? 5.859 -14.991 0.761 1.00 97.50 119 GLY A CA 1
ATOM 913 C C . GLY A 1 119 ? 6.925 -14.211 -0.009 1.00 97.50 119 GLY A C 1
ATOM 914 O O . GLY A 1 119 ? 7.843 -14.838 -0.528 1.00 97.50 119 GLY A O 1
ATOM 915 N N . LEU A 1 120 ? 6.856 -12.875 -0.074 1.00 98.44 120 LEU A N 1
ATOM 916 C CA . LEU A 1 120 ? 7.952 -12.084 -0.643 1.00 98.44 120 LEU A CA 1
ATOM 917 C C . LEU A 1 120 ? 9.191 -12.161 0.258 1.00 98.44 120 LEU A C 1
ATOM 919 O O . LEU A 1 120 ? 9.119 -11.802 1.436 1.00 98.44 120 LEU A O 1
ATOM 923 N N . ASP A 1 121 ? 10.326 -12.571 -0.295 1.00 98.44 121 ASP A N 1
ATOM 924 C CA . ASP A 1 121 ? 11.610 -12.575 0.402 1.00 98.44 121 ASP A CA 1
ATOM 925 C C . ASP A 1 121 ? 12.413 -11.285 0.144 1.00 98.44 121 ASP A C 1
ATOM 927 O O . ASP A 1 121 ? 11.973 -10.356 -0.542 1.00 98.44 121 ASP A O 1
ATOM 931 N N . ASP A 1 122 ? 13.600 -11.191 0.744 1.00 98.44 122 ASP A N 1
ATOM 932 C CA . ASP A 1 122 ? 14.456 -10.012 0.593 1.00 98.44 122 ASP A CA 1
ATOM 933 C C . ASP A 1 122 ? 15.004 -9.863 -0.836 1.00 98.44 122 ASP A C 1
ATOM 935 O O . ASP A 1 122 ? 15.205 -8.735 -1.291 1.00 98.44 122 ASP A O 1
ATOM 939 N N . ALA A 1 123 ? 15.203 -10.971 -1.560 1.00 98.62 123 ALA A N 1
ATOM 940 C CA . ALA A 1 123 ? 15.642 -10.942 -2.952 1.00 98.62 123 ALA A CA 1
ATOM 941 C C . ALA A 1 123 ? 14.555 -10.344 -3.857 1.00 98.62 123 ALA A C 1
ATOM 943 O O . ALA A 1 123 ? 14.829 -9.406 -4.606 1.00 98.62 123 ALA A O 1
ATOM 944 N N . GLY A 1 124 ? 13.309 -10.803 -3.718 1.00 98.62 124 GLY A N 1
ATOM 945 C CA . GLY A 1 124 ? 12.161 -10.268 -4.444 1.00 98.62 124 GLY A CA 1
ATOM 946 C C . GLY A 1 124 ? 11.860 -8.813 -4.085 1.00 98.62 124 GLY A C 1
ATOM 947 O O . GLY A 1 124 ? 11.516 -8.019 -4.959 1.00 98.62 124 GLY A O 1
ATOM 948 N N . LEU A 1 125 ? 12.043 -8.410 -2.822 1.00 98.50 125 LEU A N 1
ATOM 949 C CA . LEU A 1 125 ? 11.900 -7.005 -2.429 1.00 98.50 125 LEU A CA 1
ATOM 950 C C . LEU A 1 125 ? 12.992 -6.115 -3.051 1.00 98.50 125 LEU A C 1
ATOM 952 O O . LEU A 1 125 ? 12.701 -5.002 -3.495 1.00 98.50 125 LEU A O 1
ATOM 956 N N . ALA A 1 126 ? 14.239 -6.592 -3.108 1.00 98.69 126 ALA A N 1
ATOM 957 C CA . ALA A 1 126 ? 15.329 -5.877 -3.767 1.00 98.69 126 ALA A CA 1
ATOM 958 C C . ALA A 1 126 ? 15.085 -5.736 -5.280 1.00 98.69 126 ALA A C 1
ATOM 960 O O . ALA A 1 126 ? 15.268 -4.649 -5.833 1.00 98.69 126 ALA A O 1
ATOM 961 N N . GLU A 1 127 ? 14.618 -6.802 -5.935 1.00 98.81 127 GLU A N 1
ATOM 962 C CA . GLU A 1 127 ? 14.239 -6.779 -7.349 1.00 98.81 127 GLU A CA 1
ATOM 963 C C . GLU A 1 127 ? 13.082 -5.807 -7.608 1.00 98.81 127 GLU A C 1
ATOM 965 O O . GLU A 1 127 ? 13.170 -4.971 -8.510 1.00 98.81 127 GLU A O 1
ATOM 970 N N . LEU A 1 128 ? 12.042 -5.823 -6.766 1.00 98.81 128 LEU A N 1
ATOM 971 C CA . LEU A 1 128 ? 10.932 -4.875 -6.849 1.00 98.81 128 LEU A CA 1
ATOM 972 C C . LEU A 1 128 ? 11.431 -3.422 -6.820 1.00 98.81 128 LEU A C 1
ATOM 974 O O . LEU A 1 128 ? 11.014 -2.611 -7.648 1.00 98.81 128 LEU A O 1
ATOM 978 N N . PHE A 1 129 ? 12.344 -3.074 -5.909 1.00 98.62 129 PHE A N 1
ATOM 979 C CA . PHE A 1 129 ? 12.892 -1.715 -5.856 1.00 98.62 129 PHE A CA 1
ATOM 980 C C . PHE A 1 129 ? 13.737 -1.356 -7.082 1.00 98.62 129 PHE A C 1
ATOM 982 O O . PHE A 1 129 ? 13.678 -0.209 -7.532 1.00 98.62 129 PHE A O 1
ATOM 989 N N . ALA A 1 130 ? 14.466 -2.309 -7.668 1.00 98.81 130 ALA A N 1
ATOM 990 C CA . ALA A 1 130 ? 15.167 -2.085 -8.930 1.00 98.81 130 ALA A CA 1
ATOM 991 C C . ALA A 1 130 ? 14.186 -1.781 -10.079 1.00 98.81 130 ALA A C 1
ATOM 993 O O . ALA A 1 130 ? 14.405 -0.830 -10.835 1.00 98.81 130 ALA A O 1
ATOM 994 N N . VAL A 1 131 ? 13.071 -2.519 -10.164 1.00 98.88 131 VAL A N 1
ATOM 995 C CA . VAL A 1 131 ? 11.996 -2.273 -11.142 1.00 98.88 131 VAL A CA 1
ATOM 996 C C . VAL A 1 131 ? 11.373 -0.890 -10.939 1.00 98.88 131 VAL A C 1
ATOM 998 O O . VAL A 1 131 ? 11.248 -0.127 -11.898 1.00 98.88 131 VAL A O 1
ATOM 1001 N N . ILE A 1 132 ? 11.040 -0.522 -9.698 1.00 98.75 132 ILE A N 1
ATOM 1002 C CA . ILE A 1 132 ? 10.459 0.791 -9.371 1.00 98.75 132 ILE A CA 1
ATOM 1003 C C . ILE A 1 132 ? 11.410 1.929 -9.758 1.00 98.75 132 ILE A C 1
ATOM 1005 O O . ILE A 1 132 ? 10.979 2.921 -10.353 1.00 98.75 132 ILE A O 1
ATOM 1009 N N . ALA A 1 133 ? 12.700 1.801 -9.437 1.00 98.75 133 ALA A N 1
ATOM 1010 C CA . ALA A 1 133 ? 13.703 2.810 -9.761 1.00 98.75 133 ALA A CA 1
ATOM 1011 C C . ALA A 1 133 ? 13.869 2.977 -11.278 1.00 98.75 133 ALA A C 1
ATOM 1013 O O . ALA A 1 133 ? 13.913 4.107 -11.776 1.00 98.75 133 ALA A O 1
ATOM 1014 N N . LEU A 1 134 ? 13.918 1.865 -12.021 1.00 98.81 134 LEU A N 1
ATOM 1015 C CA . LEU A 1 134 ? 13.997 1.892 -13.478 1.00 98.81 134 LEU A CA 1
ATOM 1016 C C . LEU A 1 134 ? 12.761 2.562 -14.085 1.00 98.81 134 LEU A C 1
ATOM 1018 O O . LEU A 1 134 ? 12.925 3.481 -14.884 1.00 98.81 134 LEU A O 1
ATOM 1022 N N . ALA A 1 135 ? 11.558 2.165 -13.661 1.00 98.75 135 ALA A N 1
ATOM 1023 C CA . ALA A 1 135 ? 10.304 2.730 -14.151 1.00 98.75 135 ALA A CA 1
ATOM 1024 C C . ALA A 1 135 ? 10.229 4.247 -13.914 1.00 98.75 135 ALA A C 1
ATOM 1026 O O . ALA A 1 135 ? 9.928 5.005 -14.833 1.00 98.75 135 ALA A O 1
ATOM 1027 N N . ASN A 1 136 ? 10.584 4.717 -12.714 1.00 98.75 136 ASN A N 1
ATOM 1028 C CA . ASN A 1 136 ? 10.632 6.151 -12.413 1.00 98.75 136 ASN A CA 1
ATOM 1029 C C . ASN A 1 136 ? 11.622 6.900 -13.319 1.00 98.75 136 ASN A C 1
ATOM 1031 O O . ASN A 1 136 ? 11.288 7.947 -13.880 1.00 98.75 136 ASN A O 1
ATOM 1035 N N . LYS A 1 137 ? 12.825 6.347 -13.522 1.00 98.81 137 LYS A N 1
ATOM 1036 C CA . LYS A 1 137 ? 13.834 6.926 -14.419 1.00 98.81 137 LYS A CA 1
ATOM 1037 C C . LYS A 1 137 ? 13.332 7.002 -15.862 1.00 98.81 137 LYS A C 1
ATOM 1039 O O . LYS A 1 137 ? 13.460 8.049 -16.496 1.00 98.81 137 LYS A O 1
ATOM 1044 N N . THR A 1 138 ? 12.786 5.915 -16.402 1.00 98.75 138 THR A N 1
ATOM 1045 C CA . THR A 1 138 ? 12.334 5.873 -17.799 1.00 98.75 138 THR A CA 1
ATOM 1046 C C . THR A 1 138 ? 11.104 6.741 -18.023 1.00 98.75 138 THR A C 1
ATOM 1048 O O . THR A 1 138 ? 11.040 7.426 -19.039 1.00 98.75 138 THR A O 1
ATOM 1051 N N . ASN A 1 139 ? 10.184 6.814 -17.056 1.00 98.69 139 ASN A N 1
ATOM 1052 C CA . ASN A 1 139 ? 9.027 7.709 -17.120 1.00 98.69 139 ASN A CA 1
ATOM 1053 C C . ASN A 1 139 ? 9.458 9.178 -17.195 1.00 98.69 139 ASN A C 1
ATOM 1055 O O . ASN A 1 139 ? 8.923 9.935 -18.007 1.00 98.69 139 ASN A O 1
ATOM 1059 N N . ALA A 1 140 ? 10.457 9.579 -16.402 1.00 98.69 140 ALA A N 1
ATOM 1060 C CA . ALA A 1 140 ? 11.008 10.931 -16.455 1.00 98.69 140 ALA A CA 1
ATOM 1061 C C . ALA A 1 140 ? 11.643 11.242 -17.822 1.00 98.69 140 ALA A C 1
ATOM 1063 O O . ALA A 1 140 ? 11.392 12.304 -18.395 1.00 98.69 140 ALA A O 1
ATOM 1064 N N . LEU A 1 141 ? 12.416 10.301 -18.380 1.00 98.75 141 LEU A N 1
ATOM 1065 C CA . LEU A 1 141 ? 13.021 10.447 -19.707 1.00 98.75 141 LEU A CA 1
ATOM 1066 C C . LEU A 1 141 ? 11.961 10.573 -20.807 1.00 98.75 141 LEU A C 1
ATOM 1068 O O . LEU A 1 141 ? 12.029 11.503 -21.605 1.00 98.75 141 LEU A O 1
ATOM 1072 N N . VAL A 1 142 ? 10.961 9.689 -20.829 1.00 98.75 142 VAL A N 1
ATOM 1073 C CA . VAL A 1 142 ? 9.875 9.720 -21.823 1.00 98.75 142 VAL A CA 1
ATOM 1074 C C . VAL A 1 142 ? 9.055 11.006 -21.702 1.00 98.75 142 VAL A C 1
ATOM 1076 O O . VAL A 1 142 ? 8.758 11.634 -22.715 1.00 98.75 142 VAL A O 1
ATOM 1079 N N . THR A 1 143 ? 8.759 11.460 -20.481 1.00 98.50 143 THR A N 1
ATOM 1080 C CA . THR A 1 143 ? 8.042 12.726 -20.246 1.00 98.50 143 THR A CA 1
ATOM 1081 C C . THR A 1 143 ? 8.814 13.932 -20.791 1.00 98.50 143 THR A C 1
ATOM 1083 O O . THR A 1 143 ? 8.218 14.836 -21.380 1.00 98.50 143 THR A O 1
ATOM 1086 N N . GLY A 1 144 ? 10.140 13.951 -20.611 1.00 98.38 144 GLY A N 1
ATOM 1087 C CA . GLY A 1 144 ? 11.006 15.024 -21.100 1.00 98.38 144 GLY A CA 1
ATOM 1088 C C . GLY A 1 144 ? 11.229 14.990 -22.615 1.00 98.38 144 GLY A C 1
ATOM 1089 O O . GLY A 1 144 ? 11.178 16.032 -23.262 1.00 98.38 144 GLY A O 1
ATOM 1090 N N . LEU A 1 145 ? 11.448 13.802 -23.184 1.00 98.31 145 LEU A N 1
ATOM 1091 C CA . LEU A 1 145 ? 11.757 13.614 -24.607 1.00 98.31 145 LEU A CA 1
ATOM 1092 C C . LEU A 1 145 ? 10.514 13.626 -25.504 1.00 98.31 145 LEU A C 1
ATOM 1094 O O . LEU A 1 145 ? 10.630 13.949 -26.683 1.00 98.31 145 LEU A O 1
ATOM 1098 N N . ARG A 1 146 ? 9.342 13.285 -24.955 1.00 97.75 146 ARG A N 1
ATOM 1099 C CA . ARG A 1 146 ? 8.046 13.235 -25.652 1.00 97.75 146 ARG A CA 1
ATOM 1100 C C . ARG A 1 146 ? 8.097 12.478 -26.991 1.00 97.75 146 ARG A C 1
ATOM 1102 O O . ARG A 1 146 ? 7.695 13.040 -28.013 1.00 97.75 146 ARG A O 1
ATOM 1109 N N . PRO A 1 147 ? 8.584 11.222 -27.023 1.00 97.69 147 PRO A N 1
ATOM 1110 C CA . PRO A 1 147 ? 8.491 10.426 -28.239 1.00 97.69 147 PRO A CA 1
ATOM 1111 C C . PRO A 1 147 ? 7.013 10.244 -28.634 1.00 97.69 147 PRO A C 1
ATOM 1113 O O . PRO A 1 147 ? 6.147 10.188 -27.754 1.00 97.69 147 PRO A O 1
ATOM 1116 N N . PRO A 1 148 ? 6.690 10.161 -29.936 1.00 97.44 148 PRO A N 1
ATOM 1117 C CA . PRO A 1 148 ? 5.353 9.763 -30.353 1.00 97.44 148 PRO A CA 1
ATOM 1118 C C . PRO A 1 148 ? 5.063 8.337 -29.870 1.00 97.44 148 PRO A C 1
ATOM 1120 O O . PRO A 1 148 ? 5.961 7.503 -29.835 1.00 97.44 148 PRO A O 1
ATOM 1123 N N . VAL A 1 149 ? 3.803 8.051 -29.533 1.00 97.44 149 VAL A N 1
ATOM 1124 C CA . VAL A 1 149 ? 3.366 6.672 -29.264 1.00 97.44 149 VAL A CA 1
ATOM 1125 C C . VAL A 1 149 ? 3.440 5.875 -30.563 1.00 97.44 149 VAL A C 1
ATOM 1127 O O . VAL A 1 149 ? 2.799 6.272 -31.545 1.00 97.44 149 VAL A O 1
ATOM 1130 N N . ASP A 1 150 ? 4.199 4.779 -30.546 1.00 97.62 150 ASP A N 1
ATOM 1131 C CA . ASP A 1 150 ? 4.371 3.856 -31.665 1.00 97.62 150 ASP A CA 1
ATOM 1132 C C . ASP A 1 150 ? 3.022 3.310 -32.158 1.00 97.62 150 ASP A C 1
ATOM 1134 O O . ASP A 1 150 ? 2.121 3.013 -31.373 1.00 97.62 150 ASP A O 1
ATOM 1138 N N . GLU A 1 151 ? 2.883 3.138 -33.474 1.00 97.62 151 GLU A N 1
ATOM 1139 C CA . GLU A 1 151 ? 1.648 2.636 -34.093 1.00 97.62 151 GLU A CA 1
ATOM 1140 C C . GLU A 1 151 ? 1.293 1.218 -33.629 1.00 97.62 151 GLU A C 1
ATOM 1142 O O . GLU A 1 151 ? 0.122 0.911 -33.444 1.00 97.62 151 GLU A O 1
ATOM 1147 N N . ALA A 1 152 ? 2.298 0.386 -33.346 1.00 97.50 152 ALA A N 1
ATOM 1148 C CA . ALA A 1 152 ? 2.103 -0.974 -32.848 1.00 97.50 152 ALA A CA 1
ATOM 1149 C C . ALA A 1 152 ? 1.430 -1.053 -31.458 1.00 97.50 152 ALA A C 1
ATOM 1151 O O . ALA A 1 152 ? 1.048 -2.147 -31.045 1.00 97.50 152 ALA A O 1
ATOM 1152 N N . PHE A 1 153 ? 1.309 0.066 -30.727 1.00 94.62 153 PHE A N 1
ATOM 1153 C CA . PHE A 1 153 ? 0.672 0.138 -29.403 1.00 94.62 153 PHE A CA 1
ATOM 1154 C C . PHE A 1 153 ? -0.708 0.821 -29.407 1.00 94.62 153 PHE A C 1
ATOM 1156 O O . PHE A 1 153 ? -1.275 1.020 -28.331 1.00 94.62 153 PHE A O 1
ATOM 1163 N N . ARG A 1 154 ? -1.220 1.236 -30.572 1.00 84.12 154 ARG A N 1
ATOM 1164 C CA . ARG A 1 154 ? -2.549 1.856 -30.716 1.00 84.12 154 ARG A CA 1
ATOM 1165 C C . ARG A 1 154 ? -3.615 0.820 -31.037 1.00 84.12 154 ARG A C 1
ATOM 1167 O O . ARG A 1 154 ? -4.752 1.034 -30.566 1.00 84.12 154 ARG A O 1
#

InterPro domains:
  IPR003779 Alkyl hydroperoxide reductase AhpD/CMD-like [PF02627] (74-146)
  IPR004675 Alkylhydroperoxidase AhpD core [TIGR00778] (84-133)
  IPR029032 AhpD-like [G3DSA:1.20.1290.10] (27-154)
  IPR029032 AhpD-like [SSF69118] (26-153)

pLDDT: mean 90.8, std 15.45, range [45.34, 98.88]

Radius of gyration: 22.89 Å; chains: 1; bounding box: 60×62×59 Å

Secondary structure (DSSP, 8-state):
---------PPPPPHHHHHHTTS---SS----TTT--HHHHHHHHHHHHHHT-S---HHHHHHTTSHHHHHHHHHHHHHHHSS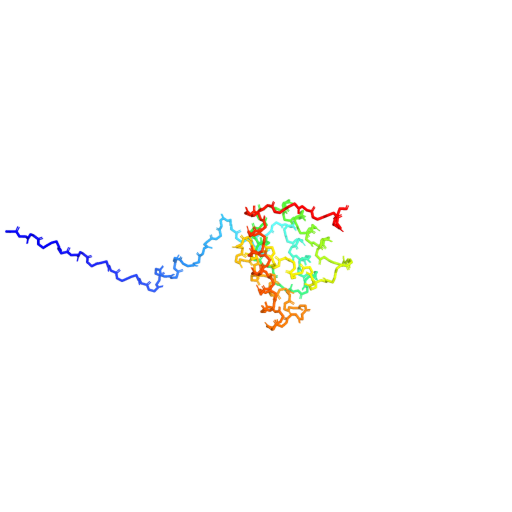SSS-HHHHHHHHHHHHHHTT-HHHHHHHHHHHHTTT--HHHHHHHHHHHHHHHHHHHHHHHH-PPPPGGG-